Protein AF-H8ZVW6-F1 (afdb_monomer_lite)

Foldseek 3Di:
DVPPFQKDKDWDAPPDDQVNVQVVCCVPPVFHFPDWDWDQDPVRIIIIITGTD

Secondary structure (DSSP, 8-state):
--TT--EEEEEE-TT--HHHHHHHHHHHH-PPEEEEEEEE-TTS-EEEEEEE-

Sequence (53 aa):
RIEDNNTLVFIVDIRADKKKIKDAVKKMYDIQTKKVNTLIRPDGTKKAYVRLT

pLDDT: mean 88.93, std 11.99, range [45.91, 97.06]

Structure (mmCIF, N/CA/C/O backbone):
data_AF-H8ZVW6-F1
#
_entry.id   AF-H8ZVW6-F1
#
loop_
_atom_site.group_PDB
_atom_site.id
_atom_site.type_symbol
_atom_site.label_atom_id
_atom_site.label_alt_id
_atom_site.label_comp_id
_atom_site.label_asym_id
_atom_site.label_entity_id
_atom_site.label_seq_id
_atom_site.pdbx_PDB_ins_code
_atom_site.Cartn_x
_atom_site.Cartn_y
_atom_site.Cartn_z
_atom_site.occupancy
_atom_site.B_iso_or_equiv
_atom_site.auth_seq_id
_atom_site.auth_comp_id
_atom_site.auth_asym_id
_atom_site.auth_atom_id
_atom_site.pdbx_PDB_model_num
ATOM 1 N N . ARG A 1 1 ? 7.091 -16.660 14.580 1.00 45.91 1 ARG A N 1
ATOM 2 C CA . ARG A 1 1 ? 7.434 -15.217 14.723 1.00 45.91 1 ARG A CA 1
ATOM 3 C C . ARG A 1 1 ? 6.745 -14.339 13.657 1.00 45.91 1 ARG A C 1
ATOM 5 O O . ARG A 1 1 ? 7.338 -13.388 13.167 1.00 45.91 1 ARG A O 1
ATOM 12 N N . ILE A 1 2 ? 5.494 -14.642 13.280 1.00 50.22 2 ILE A N 1
ATOM 13 C CA . ILE A 1 2 ? 4.625 -13.737 12.488 1.00 50.22 2 ILE A CA 1
ATOM 14 C C . ILE A 1 2 ? 3.609 -13.031 13.412 1.00 50.22 2 ILE A C 1
ATOM 16 O O . ILE A 1 2 ? 3.076 -11.989 13.063 1.00 50.22 2 ILE A O 1
ATOM 20 N N . GLU A 1 3 ? 3.421 -13.549 14.627 1.00 54.78 3 GLU A N 1
ATOM 21 C CA . GLU A 1 3 ? 2.407 -13.108 15.594 1.00 54.78 3 GLU A CA 1
ATOM 22 C C . GLU A 1 3 ? 2.753 -11.799 16.329 1.00 54.78 3 GLU A C 1
ATOM 24 O O . GLU A 1 3 ? 1.860 -11.156 16.865 1.00 54.78 3 GLU A O 1
ATOM 29 N N . ASP A 1 4 ? 4.012 -11.339 16.300 1.00 56.88 4 ASP A N 1
ATOM 30 C CA . ASP A 1 4 ? 4.431 -10.149 17.067 1.00 56.88 4 ASP A CA 1
ATOM 31 C C . ASP A 1 4 ? 4.128 -8.815 16.361 1.00 56.88 4 ASP A C 1
ATOM 33 O O . ASP A 1 4 ? 4.218 -7.742 16.960 1.00 56.88 4 ASP A O 1
ATOM 37 N N . ASN A 1 5 ? 3.776 -8.845 15.073 1.00 62.78 5 ASN A N 1
ATOM 38 C CA . ASN A 1 5 ? 3.467 -7.645 14.306 1.00 62.78 5 ASN A CA 1
ATOM 39 C C . ASN A 1 5 ? 2.163 -7.855 13.541 1.00 62.78 5 ASN A C 1
ATOM 41 O O . ASN A 1 5 ? 2.133 -8.620 12.583 1.00 62.78 5 ASN A O 1
ATOM 45 N N . ASN A 1 6 ? 1.116 -7.108 13.912 1.00 81.62 6 ASN A N 1
ATOM 46 C CA . ASN A 1 6 ? -0.137 -6.951 13.160 1.00 81.62 6 ASN A CA 1
ATOM 47 C C . ASN A 1 6 ? 0.122 -6.283 11.792 1.00 81.62 6 ASN A C 1
ATOM 49 O O . ASN A 1 6 ? -0.349 -5.181 11.521 1.00 81.62 6 ASN A O 1
ATOM 53 N N . THR A 1 7 ? 0.958 -6.879 10.946 1.00 88.00 7 THR A N 1
ATOM 54 C CA . THR A 1 7 ? 1.405 -6.342 9.663 1.00 88.00 7 THR A CA 1
ATOM 55 C C . THR A 1 7 ? 1.121 -7.336 8.553 1.00 88.00 7 THR A C 1
ATOM 57 O O . THR A 1 7 ? 1.709 -8.413 8.520 1.00 88.00 7 THR A O 1
ATOM 60 N N . LEU A 1 8 ? 0.267 -6.941 7.614 1.00 89.25 8 LEU A N 1
ATOM 61 C CA . LEU A 1 8 ? 0.000 -7.679 6.385 1.00 89.25 8 LEU A CA 1
ATOM 62 C C . LEU A 1 8 ? 0.960 -7.230 5.281 1.00 89.25 8 LEU A C 1
ATOM 64 O O . LEU A 1 8 ? 1.341 -6.058 5.213 1.00 89.25 8 LEU A O 1
ATOM 68 N N . VAL A 1 9 ? 1.343 -8.155 4.403 1.00 92.00 9 VAL A N 1
ATOM 69 C CA . VAL A 1 9 ? 2.209 -7.869 3.254 1.00 92.00 9 VAL A CA 1
ATOM 70 C C . VAL A 1 9 ? 1.423 -8.064 1.969 1.00 92.00 9 VAL A C 1
ATOM 72 O O . VAL A 1 9 ? 0.932 -9.155 1.705 1.00 92.00 9 VAL A O 1
ATOM 75 N N . PHE A 1 10 ? 1.362 -7.023 1.146 1.00 92.25 10 PHE A N 1
ATOM 76 C CA . PHE A 1 10 ? 0.713 -7.057 -0.160 1.00 92.25 10 PHE A CA 1
ATOM 77 C C . PHE A 1 10 ? 1.729 -6.832 -1.281 1.00 92.25 10 PHE A C 1
ATOM 79 O O . PHE A 1 10 ? 2.716 -6.103 -1.123 1.00 92.25 10 PHE A O 1
ATOM 86 N N . ILE A 1 11 ? 1.477 -7.450 -2.432 1.00 94.69 11 ILE A N 1
ATOM 87 C CA . ILE A 1 11 ? 2.083 -7.052 -3.704 1.00 94.69 11 ILE A CA 1
ATOM 88 C C . ILE A 1 11 ? 1.113 -6.077 -4.362 1.00 94.69 11 ILE A C 1
ATOM 90 O O . ILE A 1 11 ? -0.077 -6.359 -4.451 1.00 94.69 11 ILE A O 1
ATOM 94 N N . VAL A 1 12 ? 1.611 -4.911 -4.762 1.00 95.19 12 VAL A N 1
ATOM 95 C CA . VAL A 1 12 ? 0.801 -3.834 -5.338 1.00 95.19 12 VAL A CA 1
ATOM 96 C C . VAL A 1 12 ? 1.471 -3.279 -6.591 1.00 95.19 12 VAL A C 1
ATOM 98 O O . VAL A 1 12 ? 2.659 -3.505 -6.835 1.00 95.19 12 VAL A O 1
ATOM 101 N N . ASP A 1 13 ? 0.708 -2.512 -7.363 1.00 94.69 13 ASP A N 1
ATOM 102 C CA . ASP A 1 13 ? 1.203 -1.825 -8.552 1.00 94.69 13 ASP A CA 1
ATOM 103 C C . ASP A 1 13 ? 2.296 -0.782 -8.220 1.00 94.69 13 ASP A C 1
ATOM 105 O O . ASP A 1 13 ? 2.249 -0.091 -7.191 1.00 94.69 13 ASP A O 1
ATOM 109 N N . ILE A 1 14 ? 3.289 -0.635 -9.105 1.00 95.06 14 ILE A N 1
ATOM 110 C CA . ILE A 1 14 ? 4.421 0.294 -8.926 1.00 95.06 14 ILE A CA 1
ATOM 111 C C . ILE A 1 14 ? 3.955 1.754 -8.841 1.00 95.06 14 ILE A C 1
ATOM 113 O O . ILE A 1 14 ? 4.583 2.566 -8.158 1.00 95.06 14 ILE A O 1
ATOM 117 N N . ARG A 1 15 ? 2.834 2.110 -9.466 1.00 94.94 15 ARG A N 1
ATOM 118 C CA . ARG A 1 15 ? 2.265 3.465 -9.471 1.00 94.94 15 ARG A CA 1
ATOM 119 C C . ARG A 1 15 ? 1.282 3.704 -8.321 1.00 94.94 15 ARG A C 1
ATOM 121 O O . ARG A 1 15 ? 0.759 4.807 -8.180 1.00 94.94 15 ARG A O 1
ATOM 128 N N . ALA A 1 16 ? 1.021 2.704 -7.476 1.00 96.06 16 ALA A N 1
ATOM 129 C CA . ALA A 1 16 ? 0.095 2.850 -6.356 1.00 96.06 16 ALA A CA 1
ATOM 130 C C . ALA A 1 16 ? 0.700 3.679 -5.211 1.00 96.06 16 ALA A C 1
ATOM 132 O O . ALA A 1 16 ? 1.741 3.328 -4.648 1.00 96.06 16 ALA A O 1
ATOM 133 N N . ASP A 1 17 ? 0.020 4.757 -4.827 1.00 95.06 17 ASP A N 1
ATOM 134 C CA . ASP A 1 17 ? 0.384 5.590 -3.680 1.00 95.06 17 ASP A CA 1
ATOM 135 C C . ASP A 1 17 ? -0.090 4.974 -2.361 1.00 95.06 17 ASP A C 1
ATOM 137 O O . ASP A 1 17 ? -1.071 4.229 -2.314 1.00 95.06 17 ASP A O 1
ATOM 141 N N . LYS A 1 18 ? 0.538 5.360 -1.245 1.00 94.88 18 LYS A N 1
ATOM 142 C CA . LYS A 1 18 ? 0.169 4.857 0.092 1.00 94.88 18 LYS A CA 1
ATOM 143 C C . LYS A 1 18 ? -1.304 5.102 0.451 1.00 94.88 18 LYS A C 1
ATOM 145 O O . LYS A 1 18 ? -1.899 4.261 1.116 1.00 94.88 18 LYS A O 1
ATOM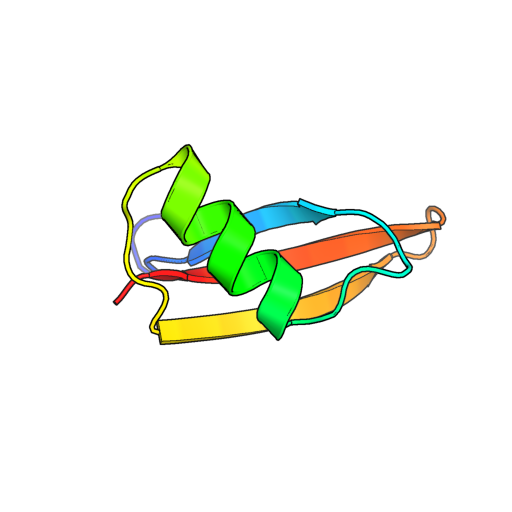 150 N N . LYS A 1 19 ? -1.898 6.217 -0.003 1.00 94.75 19 LYS A N 1
ATOM 151 C CA . LYS A 1 19 ? -3.330 6.520 0.199 1.00 94.75 19 LYS A CA 1
ATOM 152 C C . LYS A 1 19 ? -4.225 5.518 -0.535 1.00 94.75 19 LYS A C 1
ATOM 154 O O . LYS A 1 19 ? -5.070 4.897 0.094 1.00 94.75 19 LYS A O 1
ATOM 159 N N . LYS A 1 20 ? -3.951 5.271 -1.822 1.00 95.00 20 LYS A N 1
ATOM 160 C CA . LYS A 1 20 ? -4.687 4.291 -2.639 1.00 95.00 20 LYS A CA 1
ATOM 161 C C . LYS A 1 20 ? -4.619 2.890 -2.032 1.00 95.00 20 LYS A C 1
ATOM 163 O O . LYS A 1 20 ? -5.631 2.206 -1.962 1.00 95.00 20 LYS A O 1
ATOM 168 N N . ILE A 1 21 ? -3.440 2.487 -1.549 1.00 94.44 21 ILE A N 1
ATOM 169 C CA . ILE A 1 21 ? -3.244 1.187 -0.890 1.00 94.44 21 ILE A CA 1
ATOM 170 C C . ILE A 1 21 ? -4.078 1.105 0.396 1.00 94.44 21 ILE A C 1
ATOM 172 O O . ILE A 1 21 ? -4.753 0.106 0.618 1.00 94.44 21 ILE A O 1
ATOM 176 N N . LYS A 1 22 ? -4.080 2.159 1.222 1.00 93.44 22 LYS A N 1
ATOM 177 C CA . LYS A 1 22 ? -4.892 2.230 2.446 1.00 93.44 22 LYS A CA 1
ATOM 178 C C . LYS A 1 22 ? -6.391 2.116 2.151 1.00 93.44 22 LYS A C 1
ATOM 180 O O . LYS A 1 22 ? -7.074 1.329 2.801 1.00 93.44 22 LYS A O 1
ATOM 185 N N . ASP A 1 23 ? -6.879 2.846 1.154 1.00 93.94 23 ASP A N 1
ATOM 186 C CA . ASP A 1 23 ? -8.295 2.828 0.780 1.00 93.94 23 ASP A CA 1
ATOM 187 C C . ASP A 1 23 ? -8.711 1.480 0.179 1.00 93.94 23 ASP A C 1
ATOM 189 O O . ASP A 1 23 ? -9.785 0.971 0.492 1.00 93.94 23 ASP A O 1
ATOM 193 N N . ALA A 1 24 ? -7.855 0.869 -0.645 1.00 93.81 24 ALA A N 1
ATOM 194 C CA . ALA A 1 24 ? -8.104 -0.450 -1.220 1.00 93.81 24 ALA A CA 1
ATOM 195 C C . ALA A 1 24 ? -8.147 -1.542 -0.143 1.00 93.81 24 ALA A C 1
ATOM 197 O O . ALA A 1 24 ? -9.066 -2.355 -0.139 1.00 93.81 24 ALA A O 1
ATOM 198 N N . VAL A 1 25 ? -7.200 -1.534 0.803 1.00 92.00 25 VAL A N 1
ATOM 199 C CA . VAL A 1 25 ? -7.189 -2.490 1.924 1.00 92.00 25 VAL A CA 1
ATOM 200 C C . VAL A 1 25 ? -8.433 -2.322 2.794 1.00 92.00 25 VAL A C 1
ATOM 202 O O . VAL A 1 25 ? -9.058 -3.320 3.149 1.00 92.00 25 VAL A O 1
ATOM 205 N N . LYS A 1 26 ? -8.840 -1.076 3.074 1.00 91.81 26 LYS A N 1
ATOM 206 C CA . LYS A 1 26 ? -10.080 -0.797 3.805 1.00 91.81 26 LYS A CA 1
ATOM 207 C C . LYS A 1 26 ? -11.306 -1.321 3.053 1.00 91.81 26 LYS A C 1
ATOM 209 O O . LYS A 1 26 ? -12.168 -1.914 3.669 1.00 91.81 26 LYS A O 1
ATOM 214 N N . LYS A 1 27 ? -11.391 -1.149 1.733 1.00 92.94 27 LYS A N 1
ATOM 215 C CA . LYS A 1 27 ? -12.545 -1.623 0.947 1.00 92.94 27 LYS A CA 1
ATOM 216 C C . LYS A 1 27 ? -12.616 -3.145 0.811 1.00 92.94 27 LYS A C 1
ATOM 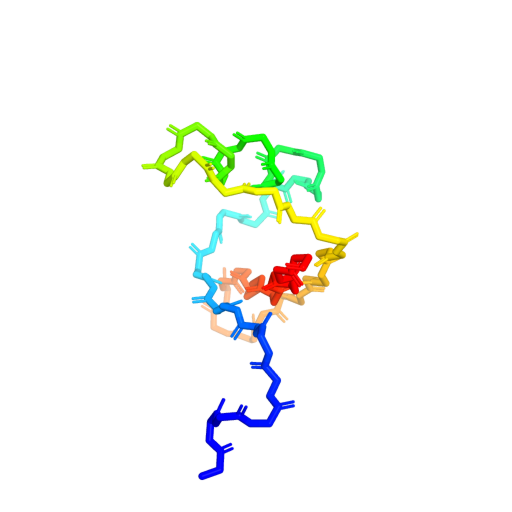218 O O . LYS A 1 27 ? -13.707 -3.690 0.842 1.00 92.94 27 LYS A O 1
ATOM 223 N N . MET A 1 28 ? -11.481 -3.817 0.616 1.00 90.56 28 MET A N 1
ATOM 224 C CA . MET A 1 28 ? -11.458 -5.264 0.363 1.00 90.56 28 MET A CA 1
ATOM 225 C C . MET A 1 28 ? -11.687 -6.094 1.624 1.00 90.56 28 MET A C 1
ATOM 227 O O . MET A 1 28 ? -12.292 -7.156 1.546 1.00 90.56 28 MET A O 1
ATOM 231 N N . TYR A 1 29 ? -11.179 -5.623 2.764 1.00 88.38 29 TYR A N 1
ATOM 232 C CA . TYR A 1 29 ? -11.171 -6.403 4.001 1.00 88.38 29 TYR A CA 1
ATOM 233 C C . TYR A 1 29 ? -11.940 -5.737 5.150 1.00 88.38 29 TYR A C 1
ATOM 235 O O . TYR A 1 29 ? -12.044 -6.335 6.210 1.00 88.38 29 TYR A O 1
ATOM 243 N N . ASP A 1 30 ? -12.452 -4.514 4.966 1.00 88.00 30 ASP A N 1
ATOM 244 C CA . ASP A 1 30 ? -13.088 -3.684 6.006 1.00 88.00 30 ASP A CA 1
ATOM 245 C C . ASP A 1 30 ? -12.211 -3.440 7.251 1.00 88.00 30 ASP A C 1
ATOM 247 O O . ASP A 1 30 ? -12.680 -3.229 8.366 1.00 88.00 30 ASP A O 1
ATOM 251 N N . ILE A 1 31 ? -10.884 -3.440 7.065 1.00 86.69 31 ILE A N 1
ATOM 252 C CA . ILE A 1 31 ? -9.912 -3.261 8.153 1.00 86.69 31 ILE A CA 1
ATOM 253 C C . ILE A 1 31 ? -9.354 -1.835 8.159 1.00 86.69 31 ILE A C 1
ATOM 255 O O . ILE A 1 31 ? -8.966 -1.276 7.127 1.00 86.69 31 ILE A O 1
ATOM 259 N N . GLN A 1 32 ? -9.219 -1.253 9.354 1.00 87.38 32 GLN A N 1
ATOM 260 C CA . GLN A 1 32 ? -8.502 0.007 9.540 1.00 87.38 32 GLN A CA 1
ATOM 261 C C . GLN A 1 32 ? -6.984 -0.200 9.594 1.00 87.38 32 GLN A C 1
ATOM 263 O O . GLN A 1 32 ? -6.455 -0.957 10.409 1.00 87.38 32 GLN A O 1
ATOM 268 N N . THR A 1 33 ? -6.258 0.541 8.755 1.00 89.94 33 THR A N 1
ATOM 269 C CA . THR A 1 33 ? -4.790 0.507 8.718 1.00 89.94 33 THR A C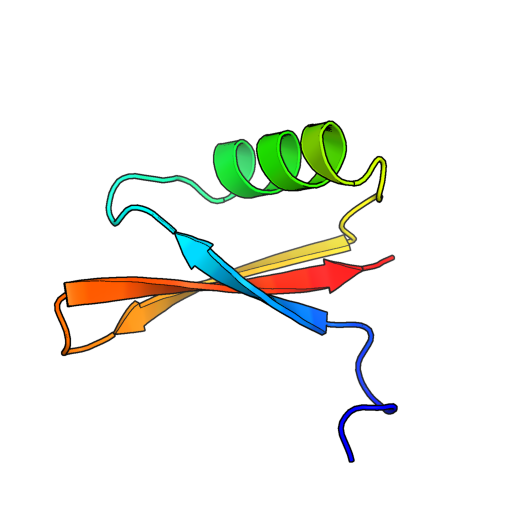A 1
ATOM 270 C C . THR A 1 33 ? -4.183 1.671 9.508 1.00 89.94 33 THR A C 1
ATOM 272 O O . THR A 1 33 ? -4.448 2.845 9.195 1.00 89.94 33 THR A O 1
ATOM 275 N N . LYS A 1 34 ? -3.268 1.365 10.429 1.00 91.12 34 LYS A N 1
ATOM 276 C CA . LYS A 1 34 ? -2.492 2.349 11.192 1.00 91.12 34 LYS A CA 1
ATOM 277 C C . LYS A 1 34 ? -1.424 3.018 10.334 1.00 91.12 34 LYS A C 1
ATOM 279 O O . LYS A 1 34 ? -1.334 4.242 10.282 1.00 91.12 34 LYS A O 1
ATOM 284 N N . LYS A 1 35 ? -0.608 2.217 9.644 1.00 91.62 35 LYS A N 1
ATOM 285 C CA . LYS A 1 35 ? 0.526 2.706 8.844 1.00 91.62 35 LYS A CA 1
ATOM 286 C C . LYS A 1 35 ? 0.777 1.811 7.639 1.00 91.62 35 LYS A C 1
ATOM 288 O O . LYS A 1 35 ? 0.709 0.594 7.751 1.00 91.62 35 LYS A O 1
ATOM 293 N N . VAL A 1 36 ? 1.134 2.424 6.512 1.00 93.69 36 VAL A N 1
ATOM 294 C CA . VAL A 1 36 ? 1.541 1.720 5.290 1.00 93.69 36 VAL A CA 1
ATOM 295 C C . VAL A 1 36 ? 2.971 2.116 4.930 1.00 93.69 36 VAL A C 1
ATOM 297 O O . VAL A 1 36 ? 3.276 3.297 4.747 1.00 93.69 36 VAL A O 1
ATOM 300 N N . ASN A 1 37 ? 3.844 1.123 4.804 1.00 95.06 37 ASN A N 1
ATOM 301 C CA . ASN A 1 37 ? 5.193 1.268 4.268 1.00 95.06 37 ASN A CA 1
ATOM 302 C C . ASN A 1 37 ? 5.270 0.542 2.928 1.00 95.06 37 ASN A C 1
ATOM 304 O O . ASN A 1 37 ? 4.680 -0.518 2.765 1.00 95.06 37 ASN A O 1
ATOM 308 N N . THR A 1 38 ? 6.003 1.093 1.970 1.00 96.19 38 THR A N 1
ATOM 309 C CA . THR A 1 38 ? 6.134 0.510 0.632 1.00 96.19 38 THR A CA 1
ATOM 310 C C . THR A 1 38 ? 7.589 0.522 0.205 1.00 96.19 38 THR A C 1
ATOM 312 O O . THR A 1 38 ? 8.271 1.511 0.467 1.00 96.19 38 THR A O 1
ATOM 315 N N . LEU A 1 39 ? 8.034 -0.516 -0.497 1.00 95.81 39 LEU A N 1
ATOM 316 C CA . LEU A 1 39 ? 9.298 -0.520 -1.234 1.00 95.81 39 LEU A CA 1
ATOM 317 C C . LEU A 1 39 ? 9.088 -1.082 -2.639 1.00 95.81 39 LEU A C 1
ATOM 319 O O . LEU A 1 39 ? 8.187 -1.893 -2.855 1.00 95.81 39 LEU A O 1
ATOM 323 N N . ILE A 1 40 ? 9.924 -0.665 -3.579 1.00 96.25 40 ILE A N 1
ATOM 324 C CA . ILE A 1 40 ? 10.021 -1.305 -4.889 1.00 96.25 40 ILE A CA 1
ATOM 325 C C . ILE A 1 40 ? 11.064 -2.411 -4.751 1.00 96.25 40 ILE A C 1
ATOM 327 O O . ILE A 1 40 ? 12.182 -2.160 -4.305 1.00 96.25 40 ILE A O 1
ATOM 331 N N . ARG A 1 41 ? 10.666 -3.648 -5.039 1.00 95.31 41 ARG A N 1
ATOM 332 C CA . ARG A 1 4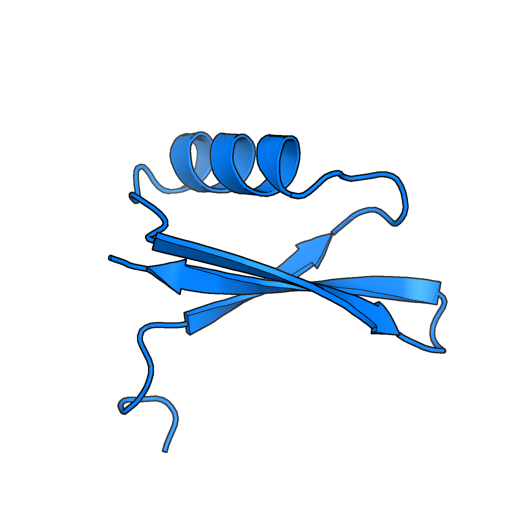1 ? 11.568 -4.797 -5.082 1.00 95.31 41 ARG A CA 1
ATOM 333 C C . ARG A 1 41 ? 12.360 -4.769 -6.402 1.00 95.31 41 ARG A C 1
ATOM 335 O O . ARG A 1 41 ? 11.855 -4.248 -7.396 1.00 95.31 41 ARG A O 1
ATOM 342 N N . PRO A 1 42 ? 13.559 -5.372 -6.450 1.00 95.56 42 PRO A N 1
ATOM 343 C CA . PRO A 1 42 ? 14.344 -5.468 -7.685 1.00 95.56 42 PRO A CA 1
ATOM 344 C C . PRO A 1 42 ? 13.664 -6.309 -8.782 1.00 95.56 42 PRO A C 1
ATOM 346 O O . PRO A 1 42 ? 14.014 -6.170 -9.945 1.00 95.56 42 PRO A O 1
ATOM 349 N N . ASP A 1 43 ? 12.666 -7.129 -8.434 1.00 92.81 43 ASP A N 1
ATOM 350 C CA . ASP A 1 43 ? 11.824 -7.883 -9.379 1.00 92.81 43 ASP A CA 1
ATOM 351 C C . ASP A 1 43 ? 10.806 -7.012 -10.149 1.00 92.81 43 ASP A C 1
ATOM 353 O O . ASP A 1 43 ? 10.021 -7.526 -10.941 1.00 92.81 43 ASP A O 1
ATOM 357 N N . GLY A 1 44 ? 10.792 -5.697 -9.908 1.00 92.19 44 GLY A N 1
ATOM 358 C CA . GLY A 1 44 ? 9.873 -4.768 -10.559 1.00 92.19 44 GLY A CA 1
ATOM 359 C C . GLY A 1 44 ? 8.487 -4.709 -9.917 1.00 92.19 44 GLY A C 1
ATOM 360 O O . GLY A 1 44 ? 7.595 -4.080 -10.468 1.00 92.19 44 GLY A O 1
ATOM 361 N N . THR A 1 45 ? 8.262 -5.306 -8.747 1.00 95.69 45 THR A N 1
ATOM 362 C CA . THR A 1 45 ? 6.978 -5.203 -8.033 1.00 95.69 45 THR A CA 1
ATOM 363 C C . THR A 1 45 ? 7.084 -4.311 -6.801 1.00 95.69 45 THR A C 1
ATOM 365 O O . THR A 1 45 ? 8.123 -4.225 -6.143 1.00 95.69 45 THR A O 1
ATOM 368 N N . LYS A 1 46 ? 5.987 -3.652 -6.412 1.00 97.06 46 LYS A N 1
ATOM 369 C CA . LYS A 1 46 ? 5.947 -2.911 -5.146 1.00 97.06 46 LYS A CA 1
ATOM 370 C C . LYS A 1 46 ? 5.471 -3.836 -4.022 1.00 97.06 46 LYS A C 1
ATOM 372 O O . LYS A 1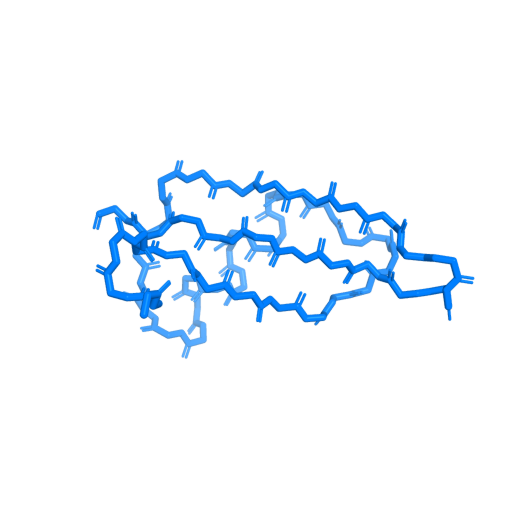 46 ? 4.422 -4.472 -4.116 1.00 97.06 46 LYS A O 1
ATOM 377 N N . LYS A 1 47 ? 6.247 -3.925 -2.937 1.00 96.50 47 LYS A N 1
ATOM 378 C CA . LYS A 1 47 ? 5.850 -4.573 -1.674 1.00 96.50 47 LYS A CA 1
ATOM 379 C C . LYS A 1 47 ? 5.254 -3.519 -0.755 1.00 96.50 47 LYS A C 1
ATOM 381 O O . LYS A 1 47 ? 5.908 -2.508 -0.500 1.00 96.50 47 LYS A O 1
ATOM 386 N N . ALA A 1 48 ? 4.067 -3.766 -0.218 1.00 96.44 48 ALA A N 1
ATOM 387 C CA . ALA A 1 48 ? 3.442 -2.925 0.793 1.00 96.44 48 ALA A CA 1
ATOM 388 C C . ALA A 1 48 ? 3.326 -3.678 2.123 1.00 96.44 48 ALA A C 1
ATOM 390 O O . ALA A 1 48 ? 2.700 -4.728 2.188 1.00 96.44 48 ALA A O 1
ATOM 391 N N . TYR A 1 49 ? 3.908 -3.122 3.182 1.00 94.81 49 TYR A N 1
ATOM 392 C CA . TYR A 1 49 ? 3.701 -3.541 4.563 1.00 94.81 49 TYR A CA 1
ATOM 393 C C . TYR A 1 49 ? 2.613 -2.672 5.182 1.00 94.81 49 TYR A C 1
ATOM 395 O O . TYR A 1 49 ? 2.782 -1.457 5.330 1.00 94.81 49 TYR A O 1
ATOM 403 N N . VAL A 1 50 ? 1.504 -3.290 5.551 1.00 93.56 50 VAL A N 1
ATOM 404 C CA . VAL A 1 50 ? 0.328 -2.623 6.096 1.00 93.56 50 VAL A CA 1
ATOM 405 C C . VAL A 1 50 ? 0.183 -3.030 7.549 1.00 93.56 50 VAL A C 1
ATOM 407 O O . VAL A 1 50 ? -0.194 -4.157 7.845 1.00 93.56 50 VAL A O 1
ATOM 410 N N . ARG A 1 51 ? 0.490 -2.111 8.463 1.00 91.38 51 ARG A N 1
ATOM 411 C CA . ARG A 1 51 ? 0.249 -2.303 9.890 1.00 91.38 51 ARG A CA 1
ATOM 412 C C . ARG A 1 51 ? -1.222 -2.049 10.179 1.00 91.38 51 ARG A C 1
ATOM 414 O O . ARG A 1 51 ? -1.698 -0.925 9.988 1.00 91.38 51 ARG A O 1
ATOM 421 N N . LEU A 1 52 ? -1.910 -3.089 10.621 1.00 89.00 52 LEU A N 1
ATOM 422 C CA . LEU A 1 52 ? -3.258 -3.010 11.151 1.00 89.00 52 LEU A CA 1
ATOM 423 C C . LEU A 1 52 ? -3.223 -2.280 12.496 1.00 89.00 52 LEU A C 1
ATOM 425 O O . LEU A 1 52 ? -2.184 -2.227 13.169 1.00 89.00 52 LEU A O 1
ATOM 429 N N . THR A 1 53 ? -4.329 -1.609 12.789 1.00 75.69 53 THR A N 1
ATOM 430 C CA . THR A 1 53 ? -4.505 -0.852 14.032 1.00 75.69 53 THR A CA 1
ATOM 431 C C . THR A 1 53 ? -4.781 -1.802 15.177 1.00 75.69 53 THR A C 1
ATOM 433 O O . THR A 1 53 ? -5.542 -2.761 14.941 1.00 75.69 53 THR A O 1
#

Radius of gyration: 11.01 Å; chains: 1; bounding box: 27×22×28 Å

Organism: NCBI:txid306401

InterPro domains:
  IPR012677 Nucleotide-bi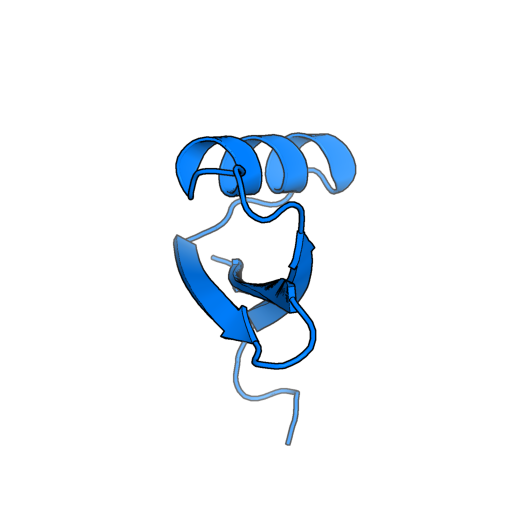nding alpha-beta plait domain superfamily [G3DSA:3.30.70.330] (1-53)
  IPR012678 Ribosomal protein uL23/eL15/eS24 core domain superfamily [SSF54189] (2-52)
  IPR013025 Large ribosomal subunit protein uL23-like [PF00276] (3-47)
  IPR013025 Large ribosomal subunit protein uL23-like [PTHR11620] (2-53)